Protein AF-A0A5S9IRR6-F1 (afdb_monomer)

Solvent-accessible surface area (backbone atoms only — not comparable to full-atom values): 4969 Å² total; per-residue (Å²): 117,41,49,31,41,36,34,31,41,34,38,23,40,37,92,52,68,88,64,46,30,70,41,80,48,77,45,79,43,84,28,73,48,70,71,50,45,50,50,53,54,69,69,50,62,57,65,74,71,52,80,60,66,79,31,49,56,84,89,49,95,66,68,62,77,44,74,49,79,44,78,42,32,33,26,41,70,86,72,45,74,77,43,75,116

pLDDT: mean 85.97, std 7.13, range [61.16, 93.81]

Mean predicted aligned error: 5.57 Å

Structure (mmCIF, N/CA/C/O backbone):
data_AF-A0A5S9IRR6-F1
#
_entry.id   AF-A0A5S9IRR6-F1
#
loop_
_atom_site.group_PDB
_atom_site.id
_atom_site.type_symbol
_atom_site.label_atom_id
_atom_site.label_alt_id
_atom_site.label_comp_id
_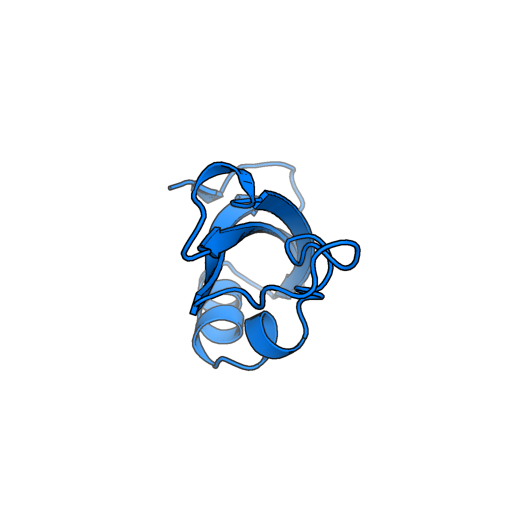atom_site.label_asym_id
_atom_site.label_entity_id
_atom_site.label_seq_id
_atom_site.pdbx_PDB_ins_code
_atom_site.Cartn_x
_atom_site.Cartn_y
_atom_site.Cartn_z
_atom_site.occupancy
_atom_site.B_iso_or_equiv
_atom_site.auth_seq_id
_atom_site.auth_comp_id
_atom_site.auth_asym_id
_atom_site.auth_atom_id
_atom_site.pdbx_PDB_model_num
ATOM 1 N N . MET A 1 1 ? -14.540 -7.887 13.730 1.00 62.78 1 MET A N 1
ATOM 2 C CA . MET A 1 1 ? -14.165 -8.088 12.323 1.00 62.78 1 MET A CA 1
ATOM 3 C C . MET A 1 1 ? -14.797 -6.993 11.501 1.00 62.78 1 MET A C 1
ATOM 5 O O . MET A 1 1 ? -16.014 -6.976 11.317 1.00 62.78 1 MET A O 1
ATOM 9 N N . GLY A 1 2 ? -13.966 -6.034 11.118 1.00 79.69 2 GLY A N 1
ATOM 10 C CA . GLY A 1 2 ? -14.255 -5.033 10.107 1.00 79.69 2 GLY A CA 1
ATOM 11 C C . GLY A 1 2 ? -13.409 -5.313 8.868 1.00 79.69 2 GLY A C 1
ATOM 12 O O . GLY A 1 2 ? -12.395 -6.004 8.929 1.00 79.69 2 GLY A O 1
ATOM 13 N N . ILE A 1 3 ? -13.843 -4.782 7.731 1.00 88.62 3 ILE A N 1
ATOM 14 C CA . ILE A 1 3 ? -13.039 -4.798 6.512 1.00 88.62 3 ILE A CA 1
ATOM 15 C C . ILE A 1 3 ? -12.381 -3.431 6.397 1.00 88.62 3 ILE A C 1
ATOM 17 O O . ILE A 1 3 ? -13.078 -2.417 6.336 1.00 88.62 3 ILE A O 1
ATOM 21 N N . PHE A 1 4 ? -11.054 -3.420 6.359 1.00 91.44 4 PHE A N 1
ATOM 22 C CA . PHE A 1 4 ? -10.260 -2.232 6.097 1.00 91.44 4 PHE A CA 1
ATOM 23 C C . PHE A 1 4 ? -9.828 -2.238 4.645 1.00 91.44 4 PHE A C 1
ATOM 25 O O . PHE A 1 4 ? -9.277 -3.216 4.154 1.00 91.44 4 PHE A O 1
ATOM 32 N N . LYS A 1 5 ? -10.047 -1.134 3.949 1.00 92.75 5 LYS A N 1
ATOM 33 C CA . LYS A 1 5 ? -9.547 -0.959 2.598 1.00 92.75 5 LYS A CA 1
ATOM 34 C C . LYS A 1 5 ? -8.190 -0.278 2.647 1.00 92.75 5 LYS A C 1
ATOM 36 O O . LYS A 1 5 ? -8.096 0.886 3.031 1.00 92.75 5 LYS A O 1
ATOM 41 N N . VAL A 1 6 ? -7.157 -0.999 2.241 1.00 91.12 6 VAL A N 1
ATOM 42 C CA . VAL A 1 6 ? -5.786 -0.502 2.148 1.00 91.12 6 VAL A CA 1
ATOM 43 C C . VAL A 1 6 ? -5.484 -0.168 0.692 1.00 91.12 6 VAL A C 1
ATOM 45 O O . VAL A 1 6 ? -5.683 -0.996 -0.196 1.00 91.12 6 VAL A O 1
ATOM 48 N N . THR A 1 7 ? -5.025 1.053 0.435 1.00 92.00 7 THR A N 1
ATOM 49 C CA . THR A 1 7 ? -4.526 1.472 -0.874 1.00 92.00 7 THR A CA 1
ATOM 50 C C . THR A 1 7 ? -3.010 1.379 -0.878 1.00 92.00 7 THR A C 1
ATOM 52 O O . THR A 1 7 ? -2.335 2.024 -0.076 1.00 92.00 7 THR A O 1
ATOM 55 N N . PHE A 1 8 ? -2.494 0.607 -1.821 1.00 90.31 8 PHE A N 1
ATOM 56 C CA . PHE A 1 8 ? -1.084 0.454 -2.111 1.00 90.31 8 PHE A CA 1
ATOM 57 C C . PHE A 1 8 ? -0.727 1.278 -3.335 1.00 90.31 8 PHE A C 1
ATOM 59 O O . PHE A 1 8 ? -1.453 1.273 -4.331 1.00 90.31 8 PHE A O 1
ATOM 66 N N . LYS A 1 9 ? 0.400 1.969 -3.259 1.00 91.69 9 LYS A N 1
ATOM 67 C CA . LYS A 1 9 ? 1.057 2.616 -4.375 1.00 91.69 9 LYS A CA 1
ATOM 68 C C . LYS A 1 9 ? 2.201 1.726 -4.826 1.00 91.69 9 LYS A C 1
ATOM 70 O O . LYS A 1 9 ? 3.074 1.371 -4.040 1.00 91.69 9 LYS A O 1
ATOM 75 N N . LEU A 1 10 ? 2.144 1.343 -6.091 1.00 92.44 10 LEU A N 1
ATOM 76 C CA . LEU A 1 10 ? 3.194 0.610 -6.764 1.00 92.44 10 LEU A CA 1
ATOM 77 C C . LEU A 1 10 ? 3.921 1.578 -7.675 1.00 92.44 10 LEU A C 1
ATOM 79 O O . LEU A 1 10 ? 3.276 2.339 -8.400 1.00 92.44 10 LEU A O 1
ATOM 83 N N . GLU A 1 11 ? 5.243 1.534 -7.653 1.00 91.81 11 GLU A N 1
ATOM 84 C CA . GLU A 1 11 ? 6.093 2.346 -8.512 1.00 91.81 11 GLU A CA 1
ATOM 85 C C . GLU A 1 11 ? 7.242 1.499 -9.031 1.00 91.81 11 GLU A C 1
ATOM 87 O O . GLU A 1 11 ? 7.979 0.878 -8.270 1.00 91.81 11 GLU A O 1
ATOM 92 N N . SER A 1 12 ? 7.389 1.475 -10.346 1.00 92.25 12 SER A N 1
ATOM 93 C CA . SER A 1 12 ? 8.519 0.852 -11.019 1.00 92.25 12 SER A CA 1
ATOM 94 C C . SER A 1 12 ? 9.520 1.922 -11.432 1.00 92.25 12 SER A C 1
ATOM 96 O O . SER A 1 12 ? 9.130 2.939 -12.014 1.00 92.25 12 SER A O 1
ATOM 98 N N . GLU A 1 13 ? 10.798 1.656 -11.216 1.00 92.25 13 GLU A N 1
ATOM 99 C CA . GLU A 1 13 ? 11.890 2.500 -11.684 1.00 92.25 13 GLU A CA 1
ATOM 100 C C . GLU A 1 13 ? 12.718 1.740 -12.720 1.00 92.25 13 GLU A C 1
ATOM 102 O O . GLU A 1 13 ? 13.127 0.603 -12.486 1.00 92.25 13 GLU A O 1
ATOM 107 N N . TYR A 1 14 ? 12.960 2.370 -13.863 1.00 92.00 14 TYR A N 1
ATOM 108 C CA . TYR A 1 14 ? 13.719 1.850 -14.997 1.00 92.00 14 TYR A CA 1
ATOM 109 C C . TYR A 1 14 ? 14.990 2.675 -15.219 1.00 92.00 14 TYR A C 1
ATOM 111 O O . TYR A 1 14 ? 15.098 3.803 -14.735 1.00 92.00 14 TYR A O 1
ATOM 119 N N . GLU A 1 15 ? 15.955 2.145 -15.983 1.00 89.25 15 GLU A N 1
ATOM 120 C CA . GLU A 1 15 ? 17.106 2.958 -16.418 1.00 89.25 15 GLU A CA 1
ATOM 121 C C . GLU A 1 15 ? 16.629 4.101 -17.317 1.00 89.25 15 GLU A C 1
ATOM 123 O O . GLU A 1 15 ? 17.142 5.221 -17.254 1.00 89.25 15 GLU A O 1
ATOM 128 N N . ASN A 1 16 ? 15.612 3.826 -18.134 1.00 90.00 16 ASN A N 1
ATOM 129 C CA . ASN A 1 16 ? 14.891 4.839 -18.870 1.00 90.00 16 ASN A CA 1
ATOM 130 C C . ASN A 1 16 ? 13.692 5.359 -18.065 1.00 90.00 16 ASN A C 1
ATOM 132 O O . ASN A 1 16 ? 12.629 4.745 -18.052 1.00 90.00 16 ASN A O 1
ATOM 136 N N . GLU A 1 17 ? 13.824 6.556 -17.493 1.00 87.00 17 GLU A N 1
ATOM 137 C CA . GLU A 1 17 ? 12.773 7.213 -16.699 1.00 87.00 17 GLU A CA 1
ATOM 138 C C . GLU A 1 17 ? 11.428 7.379 -17.440 1.00 87.00 17 GLU A C 1
ATOM 140 O O . GLU A 1 17 ? 10.390 7.554 -16.807 1.00 87.00 17 GLU A O 1
ATOM 145 N N . LEU A 1 18 ? 11.412 7.317 -18.780 1.00 88.12 18 LEU A N 1
ATOM 146 C CA . LEU A 1 18 ? 10.176 7.359 -19.573 1.00 88.12 18 LEU A CA 1
ATOM 147 C C . LEU A 1 18 ? 9.325 6.091 -19.441 1.00 88.12 18 LEU A C 1
ATOM 149 O O . LEU A 1 18 ? 8.144 6.126 -19.782 1.00 88.12 18 LEU A O 1
ATOM 153 N N . LEU A 1 19 ? 9.929 4.990 -18.993 1.00 86.31 19 LEU A N 1
ATOM 154 C CA . LEU A 1 19 ? 9.261 3.716 -18.745 1.00 86.31 19 LEU A CA 1
ATOM 155 C C . LEU A 1 19 ? 8.750 3.604 -17.306 1.00 86.31 19 LEU A C 1
ATOM 157 O O . LEU A 1 19 ? 8.050 2.647 -16.990 1.00 86.31 19 LEU A O 1
ATOM 161 N N . ASN A 1 20 ? 9.064 4.571 -16.435 1.00 89.19 20 ASN A N 1
ATOM 162 C CA . ASN A 1 20 ? 8.595 4.567 -15.055 1.00 89.19 20 ASN A CA 1
ATOM 163 C C . ASN A 1 20 ? 7.066 4.602 -15.016 1.00 89.19 20 ASN A C 1
ATOM 165 O O . ASN A 1 20 ? 6.432 5.560 -15.468 1.00 89.19 20 ASN A O 1
ATOM 169 N N . GLN A 1 21 ? 6.478 3.563 -14.433 1.00 90.19 21 GLN A N 1
ATOM 170 C CA . GLN A 1 21 ? 5.046 3.458 -14.209 1.00 90.19 21 GLN A CA 1
ATOM 171 C C . GLN A 1 21 ? 4.718 3.550 -12.721 1.00 90.19 21 GLN A C 1
ATOM 173 O O . GLN A 1 21 ? 5.509 3.188 -11.849 1.00 90.19 21 GLN A O 1
ATOM 178 N N . SER A 1 22 ? 3.516 4.043 -12.439 1.00 91.50 22 SER A N 1
ATOM 179 C CA . SER A 1 22 ? 2.941 4.033 -11.100 1.00 91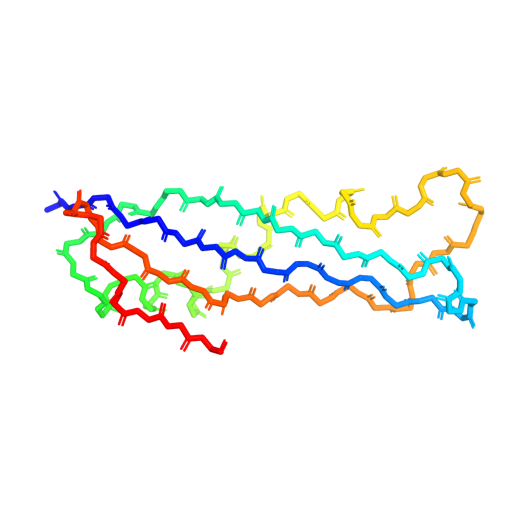.50 22 SER A CA 1
ATOM 180 C C . SER A 1 22 ? 1.488 3.588 -11.168 1.00 91.50 22 SER A C 1
ATOM 182 O O . SER A 1 22 ? 0.766 3.925 -12.110 1.00 91.50 22 SER A O 1
ATOM 184 N N . ALA A 1 23 ? 1.059 2.825 -10.171 1.00 90.25 23 ALA A N 1
ATOM 185 C CA . ALA A 1 23 ? -0.303 2.332 -10.062 1.00 90.25 23 ALA A CA 1
ATOM 186 C C . ALA A 1 23 ? -0.783 2.392 -8.614 1.00 90.25 23 ALA A C 1
ATOM 188 O O . ALA A 1 23 ? 0.002 2.316 -7.671 1.00 90.25 23 ALA A O 1
ATOM 189 N N . LEU A 1 24 ? -2.098 2.512 -8.448 1.00 91.25 24 LEU A N 1
ATOM 190 C CA . LEU A 1 24 ? -2.756 2.385 -7.155 1.00 91.25 24 LEU A CA 1
ATOM 191 C C . LEU A 1 24 ? -3.592 1.111 -7.163 1.00 91.25 24 LEU A C 1
ATOM 193 O O . LEU A 1 24 ? -4.421 0.919 -8.053 1.00 91.25 24 LEU A O 1
ATOM 197 N N . ILE A 1 25 ? -3.387 0.260 -6.164 1.00 89.81 25 ILE A N 1
ATOM 198 C CA . ILE A 1 25 ? -4.150 -0.969 -5.963 1.00 89.81 25 ILE A CA 1
ATOM 199 C C . ILE A 1 25 ? -4.844 -0.886 -4.615 1.00 89.81 25 ILE A C 1
ATOM 201 O O . ILE A 1 25 ? -4.236 -0.557 -3.604 1.00 89.81 25 ILE A O 1
ATOM 205 N N . GLU A 1 26 ? -6.125 -1.221 -4.586 1.00 89.88 26 GLU A N 1
ATOM 206 C CA . GLU A 1 26 ? -6.885 -1.330 -3.347 1.00 89.88 26 GLU A CA 1
ATOM 207 C C . GLU A 1 26 ? -7.049 -2.804 -2.973 1.00 89.88 26 GLU A C 1
ATOM 209 O O . GLU A 1 26 ? -7.346 -3.646 -3.826 1.00 89.88 26 GLU A O 1
ATOM 214 N N . ARG A 1 27 ? -6.881 -3.121 -1.689 1.00 87.31 27 ARG A N 1
ATOM 215 C CA . ARG A 1 27 ? -7.172 -4.441 -1.130 1.00 87.31 27 ARG A CA 1
ATOM 216 C C . ARG A 1 27 ? -7.976 -4.318 0.146 1.00 87.31 27 ARG A C 1
ATOM 218 O O . ARG A 1 27 ? -7.748 -3.432 0.965 1.00 87.31 27 ARG A O 1
ATOM 225 N N . ASP A 1 28 ? -8.896 -5.252 0.297 1.00 89.50 28 ASP A N 1
ATOM 226 C CA . ASP A 1 28 ? -9.681 -5.414 1.504 1.00 89.50 28 ASP A CA 1
ATOM 227 C C . ASP A 1 28 ? -8.910 -6.335 2.462 1.00 89.50 28 ASP A C 1
ATOM 229 O O . ASP A 1 28 ? -8.535 -7.451 2.099 1.00 89.50 28 ASP A O 1
ATOM 233 N N . VAL A 1 29 ? -8.655 -5.845 3.670 1.00 88.38 29 VAL A N 1
ATOM 234 C CA . VAL A 1 29 ? -7.965 -6.532 4.762 1.00 88.38 29 VAL A CA 1
ATOM 235 C C . VAL A 1 29 ? -8.983 -6.807 5.859 1.00 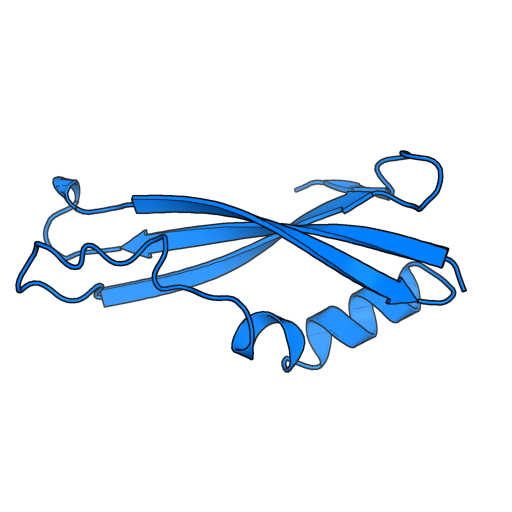88.38 29 VAL A C 1
ATOM 237 O O . VAL A 1 29 ? -9.622 -5.886 6.373 1.00 88.38 29 VAL A O 1
ATOM 240 N N . ASP A 1 30 ? -9.146 -8.079 6.208 1.00 88.38 30 ASP A N 1
ATOM 241 C CA . ASP A 1 30 ? -10.034 -8.488 7.294 1.00 88.38 30 ASP A CA 1
ATOM 242 C C . ASP A 1 30 ? -9.276 -8.404 8.623 1.00 88.38 30 ASP A C 1
ATOM 244 O O . ASP A 1 30 ? -8.301 -9.126 8.847 1.00 88.38 30 ASP A O 1
ATOM 248 N N . ALA A 1 31 ? -9.689 -7.472 9.480 1.00 89.06 31 ALA A N 1
ATOM 249 C CA . ALA A 1 31 ? -9.060 -7.234 10.770 1.00 89.06 31 ALA A CA 1
ATOM 250 C C . ALA A 1 31 ? -10.087 -6.760 11.802 1.00 89.06 31 ALA A C 1
ATOM 252 O O . ALA A 1 31 ? -11.131 -6.193 11.473 1.00 89.06 31 ALA A O 1
ATOM 253 N N . ASP A 1 32 ? -9.819 -6.996 13.082 1.00 87.06 32 ASP A N 1
ATOM 254 C CA . ASP A 1 32 ? -10.679 -6.477 14.147 1.00 87.06 32 ASP A CA 1
ATOM 255 C C . ASP A 1 32 ? -10.448 -4.982 14.398 1.00 87.06 32 ASP A C 1
ATOM 257 O O . ASP A 1 32 ? -11.417 -4.253 14.598 1.00 87.06 32 ASP A O 1
ATOM 261 N N . ASP A 1 33 ? -9.197 -4.526 14.298 1.00 88.62 33 ASP A N 1
ATOM 262 C CA . ASP A 1 33 ? -8.777 -3.158 14.601 1.00 88.62 33 ASP A CA 1
ATOM 263 C C . ASP A 1 33 ? -7.563 -2.738 13.754 1.00 88.62 33 ASP A C 1
ATOM 265 O O . ASP A 1 33 ? -6.876 -3.566 13.152 1.00 88.62 33 ASP A O 1
ATOM 269 N N . LEU A 1 34 ? -7.258 -1.437 13.761 1.00 87.75 34 LEU A N 1
ATOM 270 C CA . LEU A 1 34 ? -6.153 -0.847 13.001 1.00 87.75 34 LEU A CA 1
ATOM 271 C C . LEU A 1 34 ? -4.774 -1.431 13.372 1.00 87.75 34 LEU A C 1
ATOM 273 O O . LEU A 1 34 ? -3.954 -1.654 12.488 1.00 87.75 34 LEU A O 1
ATOM 277 N N . ASP A 1 35 ? -4.517 -1.729 14.649 1.00 89.00 35 ASP A N 1
ATOM 278 C CA . ASP A 1 35 ? -3.269 -2.380 15.081 1.00 89.00 35 ASP A CA 1
ATOM 279 C C . ASP A 1 35 ? -3.053 -3.739 14.400 1.00 89.00 35 ASP A C 1
ATOM 281 O O . ASP A 1 35 ? -1.934 -4.080 14.021 1.00 89.00 35 ASP A O 1
ATOM 285 N N . MET A 1 36 ? -4.129 -4.504 14.207 1.00 89.19 36 MET A N 1
ATOM 286 C CA . MET A 1 36 ? -4.072 -5.791 13.520 1.00 89.19 36 MET A CA 1
ATOM 287 C C . MET A 1 36 ? -3.840 -5.601 12.019 1.00 89.19 36 MET A C 1
ATOM 289 O O . MET A 1 36 ? -3.086 -6.370 11.435 1.00 89.19 36 MET A O 1
ATOM 293 N N . VAL A 1 37 ? -4.404 -4.550 11.406 1.00 88.44 37 VAL A N 1
ATOM 294 C CA . VAL A 1 37 ? -4.072 -4.174 10.020 1.00 88.44 37 VAL A CA 1
ATOM 295 C C . VAL A 1 37 ? -2.576 -3.909 9.891 1.00 88.44 37 VAL A C 1
ATOM 297 O O . VAL A 1 37 ? -1.945 -4.468 9.003 1.00 88.44 37 VAL A O 1
ATOM 300 N N . TYR A 1 38 ? -1.981 -3.119 10.790 1.00 87.06 38 TYR A N 1
ATOM 301 C CA . TYR A 1 38 ? -0.541 -2.863 10.739 1.00 87.06 38 TYR A CA 1
ATOM 302 C C . TYR A 1 38 ? 0.285 -4.132 10.928 1.00 87.06 38 TYR A C 1
ATOM 304 O O . TYR A 1 38 ? 1.235 -4.324 10.185 1.00 87.06 38 TYR A O 1
ATOM 312 N N . GLN A 1 39 ? -0.086 -5.023 11.852 1.00 88.00 39 GLN A N 1
ATOM 313 C CA . GLN A 1 39 ? 0.598 -6.314 12.003 1.00 88.00 39 GLN A CA 1
ATOM 314 C C . GLN A 1 39 ? 0.545 -7.141 10.718 1.00 88.00 39 GLN A C 1
ATOM 316 O O . GLN A 1 39 ? 1.568 -7.644 10.272 1.00 88.00 39 GLN A O 1
ATOM 321 N N . ILE A 1 40 ? -0.628 -7.217 10.092 1.00 86.19 40 ILE A N 1
ATOM 322 C CA . ILE A 1 40 ? -0.835 -7.940 8.838 1.00 86.19 40 ILE A CA 1
ATOM 323 C C . ILE A 1 40 ? 0.023 -7.360 7.699 1.00 86.19 40 ILE A C 1
ATOM 325 O O . ILE A 1 40 ? 0.575 -8.111 6.896 1.00 86.19 40 ILE A O 1
ATOM 329 N N . LEU A 1 41 ? 0.132 -6.030 7.623 1.00 84.25 41 LEU A N 1
ATOM 330 C CA . LEU A 1 41 ? 0.954 -5.346 6.623 1.00 84.25 41 LEU A CA 1
ATOM 331 C C . LEU A 1 41 ? 2.460 -5.499 6.903 1.00 84.25 41 LEU A C 1
ATOM 333 O O . LEU A 1 41 ? 3.236 -5.644 5.963 1.00 84.25 41 LEU A O 1
ATOM 337 N N . ASP A 1 42 ? 2.870 -5.485 8.174 1.00 80.81 42 ASP A N 1
ATOM 338 C CA . ASP A 1 42 ? 4.272 -5.556 8.616 1.00 80.81 42 ASP A CA 1
ATOM 339 C C . ASP A 1 42 ? 4.833 -6.990 8.589 1.00 80.81 42 ASP A C 1
ATOM 341 O O . ASP A 1 42 ? 6.022 -7.185 8.348 1.00 80.81 42 ASP A O 1
ATOM 345 N N . GLU A 1 43 ? 3.982 -8.017 8.738 1.00 79.19 43 GLU A N 1
ATOM 346 C CA . GLU A 1 43 ? 4.370 -9.433 8.605 1.00 79.19 43 GLU A CA 1
ATOM 347 C C . GLU A 1 43 ? 4.809 -9.826 7.176 1.00 79.19 43 GLU A C 1
ATOM 349 O O . GLU A 1 43 ? 5.217 -10.965 6.950 1.00 79.19 43 GLU A O 1
ATOM 354 N N . GLY A 1 44 ? 4.795 -8.893 6.216 1.00 61.16 44 GLY A N 1
ATOM 355 C CA . GLY A 1 44 ? 5.466 -9.012 4.916 1.00 61.16 44 GLY A CA 1
ATOM 356 C C . GLY A 1 44 ? 4.727 -9.846 3.869 1.00 61.16 44 GLY A C 1
ATOM 357 O O . GLY A 1 44 ? 4.902 -9.608 2.680 1.00 61.16 44 GLY A O 1
ATOM 358 N N . ASP A 1 45 ? 3.831 -10.744 4.279 1.00 64.50 45 ASP A N 1
ATOM 359 C CA . ASP A 1 45 ? 3.099 -11.626 3.356 1.00 64.50 45 ASP A CA 1
ATOM 360 C C . ASP A 1 45 ? 2.162 -10.824 2.425 1.00 64.50 45 ASP A C 1
ATOM 362 O O . ASP A 1 45 ? 1.951 -11.181 1.270 1.00 64.50 45 ASP A O 1
ATOM 366 N N . TYR A 1 46 ? 1.625 -9.685 2.882 1.00 67.62 46 TYR A N 1
ATOM 367 C CA . TYR A 1 46 ? 0.615 -8.936 2.123 1.00 67.62 46 TYR A CA 1
ATOM 368 C C . TYR A 1 46 ? 1.146 -8.219 0.884 1.00 67.62 46 TYR A C 1
ATOM 370 O O . TYR 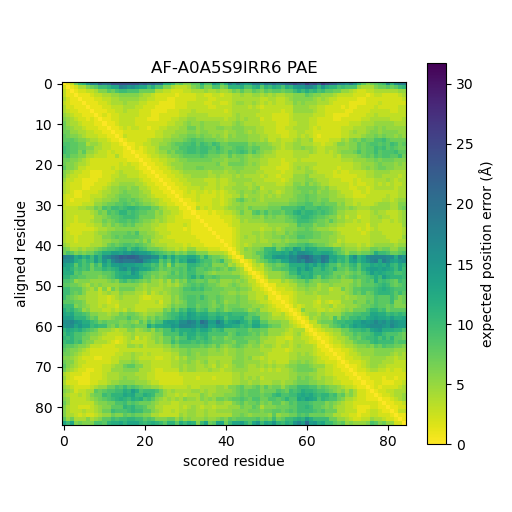A 1 46 ? 0.408 -8.116 -0.096 1.00 67.62 46 TYR A O 1
ATOM 378 N N . THR A 1 47 ? 2.387 -7.729 0.902 1.00 66.00 47 THR A N 1
ATOM 379 C CA . THR A 1 47 ? 2.992 -7.079 -0.270 1.00 66.00 47 THR A CA 1
ATOM 380 C C . THR A 1 47 ? 3.504 -8.096 -1.285 1.00 66.00 47 THR A C 1
ATOM 382 O O . THR A 1 47 ? 3.489 -7.801 -2.477 1.00 66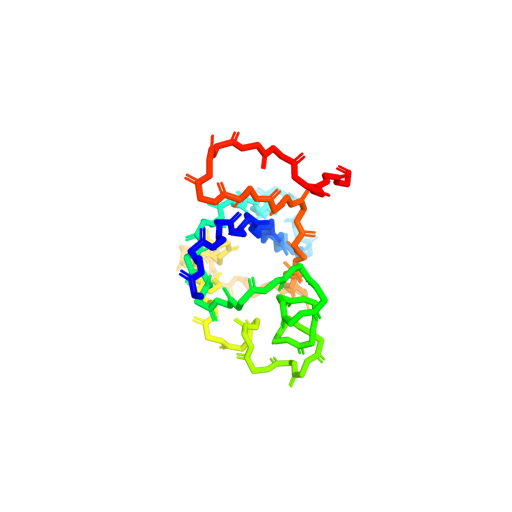.00 47 THR A O 1
ATOM 385 N N . GLU A 1 48 ? 3.857 -9.312 -0.854 1.00 66.06 48 GLU A N 1
ATOM 386 C CA . GLU A 1 48 ? 4.298 -10.399 -1.741 1.00 66.06 48 GLU A CA 1
ATOM 387 C C . GLU A 1 48 ? 3.182 -10.932 -2.662 1.00 66.06 48 GLU A C 1
ATOM 389 O O . GLU A 1 48 ? 3.473 -11.447 -3.741 1.00 66.06 48 GLU A O 1
ATOM 394 N N . HIS A 1 49 ? 1.904 -10.788 -2.282 1.00 70.38 49 HIS A N 1
ATOM 395 C CA . HIS A 1 49 ? 0.756 -11.198 -3.116 1.00 70.38 49 HIS A CA 1
ATOM 396 C C . HIS A 1 49 ? 0.162 -10.067 -3.965 1.00 70.38 49 HIS A C 1
ATOM 398 O O . HIS A 1 49 ? -0.879 -10.253 -4.611 1.00 70.38 49 HIS A O 1
ATOM 404 N N . ILE A 1 50 ? 0.761 -8.876 -3.940 1.00 80.00 50 ILE A N 1
ATOM 405 C CA . ILE A 1 50 ? 0.314 -7.770 -4.782 1.00 80.00 50 ILE A CA 1
ATOM 406 C C . ILE A 1 50 ? 0.825 -8.011 -6.201 1.00 80.00 50 ILE A C 1
ATOM 408 O O . ILE A 1 50 ? 2.011 -8.215 -6.421 1.00 80.00 50 ILE A O 1
ATOM 412 N N . ASP A 1 51 ? -0.097 -7.977 -7.165 1.00 81.12 51 ASP A N 1
ATOM 413 C CA . ASP A 1 51 ? 0.236 -8.089 -8.583 1.00 81.12 51 ASP A CA 1
ATOM 414 C C . ASP A 1 51 ? 0.981 -6.827 -9.027 1.00 81.12 51 ASP A C 1
ATOM 416 O O . ASP A 1 51 ? 0.384 -5.772 -9.243 1.00 81.12 51 ASP A O 1
ATOM 420 N N . ASP A 1 52 ? 2.301 -6.936 -9.115 1.00 80.75 52 ASP A N 1
ATOM 421 C CA . ASP A 1 52 ? 3.208 -5.866 -9.512 1.00 80.75 52 ASP A CA 1
ATOM 422 C C . ASP A 1 52 ? 3.334 -5.721 -11.031 1.00 80.75 52 ASP A C 1
ATOM 424 O O . ASP A 1 52 ? 3.837 -4.713 -11.525 1.00 80.75 52 ASP A O 1
ATOM 428 N N . SER A 1 53 ? 2.770 -6.664 -11.792 1.00 83.12 53 SER A N 1
ATOM 429 C CA . SER A 1 53 ? 2.762 -6.624 -13.258 1.00 83.12 53 SER A CA 1
ATOM 430 C C . SER A 1 53 ? 2.075 -5.375 -13.816 1.00 83.12 53 SER A C 1
ATOM 432 O O . SER A 1 53 ? 2.345 -4.987 -14.948 1.00 83.12 53 SER A O 1
ATOM 434 N N . VAL A 1 54 ? 1.224 -4.705 -13.031 1.00 85.62 54 VAL A N 1
ATOM 435 C CA . VAL A 1 54 ? 0.561 -3.455 -13.434 1.00 85.62 54 VAL A CA 1
ATOM 436 C C . VAL A 1 54 ? 1.506 -2.258 -13.567 1.00 85.62 54 VAL A C 1
ATOM 438 O O . VAL A 1 54 ? 1.137 -1.283 -14.214 1.00 85.62 54 VAL A O 1
ATOM 441 N N . VAL A 1 55 ? 2.690 -2.312 -12.949 1.00 86.56 55 VAL A N 1
ATOM 442 C CA . VAL A 1 55 ? 3.751 -1.303 -13.112 1.00 86.56 55 VAL A CA 1
ATOM 443 C C . VAL A 1 55 ? 4.929 -1.839 -13.925 1.00 86.56 55 VAL A C 1
ATOM 445 O O . VAL A 1 55 ? 5.950 -1.176 -14.074 1.00 86.56 55 VAL A O 1
ATOM 448 N N . ILE A 1 56 ? 4.802 -3.039 -14.490 1.00 85.44 56 ILE A N 1
ATOM 449 C CA . ILE A 1 56 ? 5.822 -3.604 -15.366 1.00 85.44 56 ILE A CA 1
ATOM 450 C C . ILE A 1 56 ? 5.436 -3.320 -16.815 1.00 85.44 56 ILE A C 1
ATOM 452 O O . ILE A 1 56 ? 4.376 -3.727 -17.288 1.00 85.44 56 ILE A O 1
ATOM 456 N N . ASP A 1 57 ? 6.321 -2.641 -17.538 1.00 83.25 57 ASP A N 1
ATOM 457 C CA . ASP A 1 57 ? 6.175 -2.418 -18.965 1.00 83.25 57 ASP A CA 1
ATOM 458 C C . ASP A 1 57 ? 6.500 -3.721 -19.704 1.00 83.25 57 ASP A C 1
ATOM 460 O O . ASP A 1 57 ? 7.655 -4.042 -19.974 1.00 83.25 57 ASP A O 1
ATOM 464 N N . ILE A 1 58 ? 5.463 -4.513 -19.977 1.00 81.00 58 ILE A N 1
ATOM 465 C CA . ILE A 1 58 ? 5.588 -5.805 -20.667 1.00 81.00 58 ILE A CA 1
ATOM 466 C C . ILE A 1 58 ? 5.931 -5.663 -22.157 1.00 81.00 58 ILE A C 1
ATOM 468 O O . ILE A 1 58 ? 6.300 -6.653 -22.793 1.00 81.00 58 ILE A O 1
ATOM 472 N N . ASP A 1 59 ? 5.760 -4.465 -22.721 1.00 82.88 59 ASP A N 1
ATOM 473 C CA . ASP A 1 59 ? 6.061 -4.152 -24.117 1.00 82.88 59 ASP A CA 1
ATOM 474 C C . ASP A 1 59 ? 7.535 -3.741 -24.296 1.00 82.88 59 ASP A C 1
ATOM 476 O O . ASP A 1 59 ? 8.070 -3.807 -25.408 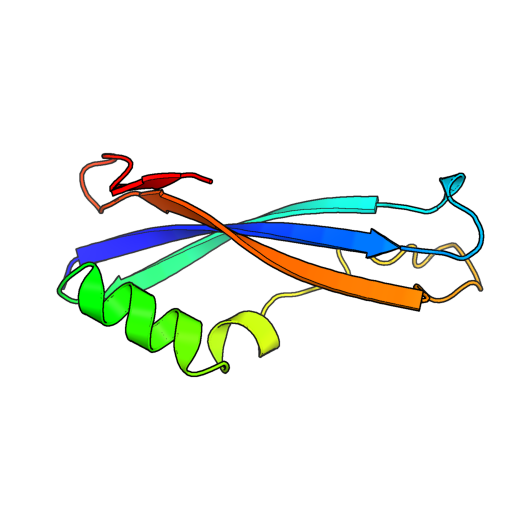1.00 82.88 59 ASP A O 1
ATOM 480 N N . SER A 1 60 ? 8.209 -3.364 -23.207 1.00 78.44 60 SER A N 1
ATOM 481 C CA . SER A 1 60 ? 9.643 -3.104 -23.160 1.00 78.44 60 SER A CA 1
ATOM 482 C C . SER A 1 60 ? 10.448 -4.381 -22.883 1.00 78.44 60 SER A C 1
ATOM 484 O O . SER A 1 60 ? 10.103 -5.205 -22.040 1.00 78.44 60 SER A O 1
ATOM 486 N N . GLU A 1 61 ? 11.585 -4.543 -23.568 1.00 81.94 61 GLU A N 1
ATOM 487 C CA . GLU A 1 61 ? 12.577 -5.574 -23.210 1.00 81.94 61 GLU A CA 1
ATOM 488 C C . GLU A 1 61 ? 13.359 -5.200 -21.933 1.00 81.94 61 GLU A C 1
ATOM 490 O O . GLU A 1 61 ? 14.093 -6.027 -21.381 1.00 81.94 61 GLU A O 1
ATOM 495 N N . GLU A 1 62 ? 13.220 -3.953 -21.471 1.00 84.25 62 GLU A N 1
ATOM 496 C CA . GLU A 1 62 ? 13.841 -3.443 -20.254 1.00 84.25 62 GLU A CA 1
ATOM 497 C C . GLU A 1 62 ? 13.078 -3.934 -19.022 1.00 84.25 62 GLU A C 1
ATOM 499 O O . GLU A 1 62 ? 11.852 -3.898 -18.971 1.00 84.25 62 GLU A O 1
ATOM 504 N N . LYS A 1 63 ? 13.815 -4.395 -18.010 1.00 83.69 63 LYS A N 1
ATOM 505 C CA . LYS A 1 63 ? 13.234 -4.760 -16.716 1.00 83.69 63 LYS A CA 1
ATOM 506 C C . LYS A 1 63 ? 13.371 -3.587 -15.754 1.00 83.69 63 LYS A C 1
ATOM 508 O O . LYS A 1 63 ? 14.414 -2.930 -15.794 1.00 83.69 63 LYS A O 1
ATOM 513 N N . PRO A 1 64 ? 12.394 -3.370 -14.860 1.00 87.31 64 PRO A N 1
ATOM 514 C CA . PRO A 1 64 ? 12.549 -2.368 -13.822 1.00 87.31 64 PRO A CA 1
ATOM 515 C C . PRO A 1 64 ? 13.763 -2.714 -12.952 1.00 87.31 64 PRO A C 1
ATOM 517 O O . PRO A 1 64 ? 13.993 -3.877 -12.606 1.00 87.31 64 PRO A O 1
ATOM 520 N N . ILE A 1 65 ? 14.546 -1.691 -12.617 1.00 90.69 65 ILE A N 1
ATOM 521 C CA . ILE A 1 65 ? 15.646 -1.745 -11.653 1.00 90.69 65 ILE A CA 1
ATOM 522 C C . ILE A 1 65 ? 15.084 -2.113 -10.281 1.00 90.69 65 ILE A C 1
ATOM 524 O O . ILE A 1 65 ? 15.636 -2.967 -9.586 1.00 90.69 65 ILE A O 1
ATOM 528 N N . VAL A 1 66 ? 13.984 -1.461 -9.902 1.00 87.56 66 VAL A N 1
ATOM 529 C CA . VAL A 1 66 ? 13.290 -1.688 -8.640 1.00 87.56 66 VAL A CA 1
ATOM 530 C C . VAL A 1 66 ? 11.789 -1.513 -8.829 1.00 87.56 66 VAL A C 1
ATOM 532 O O . VAL A 1 66 ? 11.336 -0.678 -9.613 1.00 87.56 66 VAL A O 1
ATOM 535 N N . VAL A 1 67 ? 11.024 -2.325 -8.106 1.00 87.56 67 VAL A N 1
ATOM 536 C CA . VAL A 1 67 ? 9.589 -2.138 -7.923 1.00 87.56 67 VAL A CA 1
ATOM 537 C C . VAL A 1 67 ? 9.358 -1.893 -6.441 1.00 87.56 67 VAL A C 1
ATOM 539 O O . VAL A 1 67 ? 9.663 -2.750 -5.612 1.00 87.56 67 VAL A O 1
ATOM 542 N N . ASN A 1 68 ? 8.850 -0.709 -6.121 1.00 88.12 68 ASN A N 1
ATOM 543 C CA . ASN A 1 68 ? 8.463 -0.325 -4.774 1.00 88.12 68 ASN A CA 1
ATOM 544 C C . ASN A 1 68 ? 6.962 -0.524 -4.600 1.00 88.12 68 ASN A C 1
ATOM 546 O O . ASN A 1 68 ? 6.170 -0.185 -5.481 1.00 88.12 68 ASN A O 1
ATOM 550 N N . ILE A 1 69 ? 6.585 -1.067 -3.446 1.00 87.50 69 ILE A N 1
ATOM 551 C CA . ILE A 1 69 ? 5.198 -1.280 -3.048 1.00 87.50 69 ILE A CA 1
ATOM 552 C C . ILE A 1 69 ? 5.047 -0.708 -1.644 1.00 87.50 69 ILE A C 1
ATOM 554 O O . ILE A 1 69 ? 5.617 -1.239 -0.693 1.00 87.50 69 ILE A O 1
ATOM 558 N N . GLU A 1 70 ? 4.271 0.363 -1.517 1.00 87.06 70 GLU A N 1
ATOM 559 C CA . GLU A 1 70 ? 4.026 1.041 -0.242 1.00 87.06 70 GLU A CA 1
ATOM 560 C C . GLU A 1 70 ? 2.527 1.205 -0.011 1.00 87.06 70 GLU A C 1
ATOM 562 O O . GLU A 1 70 ? 1.766 1.477 -0.938 1.00 87.06 70 GLU A O 1
ATOM 567 N N . TYR A 1 71 ? 2.068 1.024 1.227 1.00 88.38 71 TYR A N 1
ATOM 568 C CA . TYR A 1 71 ? 0.691 1.344 1.590 1.00 88.38 71 TYR A CA 1
ATOM 569 C C . TYR A 1 71 ? 0.601 2.839 1.905 1.00 88.38 71 TYR A C 1
ATOM 571 O O . TYR A 1 71 ? 1.299 3.343 2.770 1.00 88.38 71 TYR A O 1
ATOM 579 N N . VAL A 1 72 ? -0.280 3.554 1.211 1.00 90.81 72 VAL A N 1
ATOM 580 C CA . VAL A 1 72 ? -0.394 5.021 1.325 1.00 90.81 72 VAL A CA 1
ATOM 581 C C . VAL A 1 72 ? -1.700 5.460 1.973 1.00 90.81 72 VAL A C 1
ATOM 583 O O . VAL A 1 72 ? -1.878 6.630 2.295 1.00 90.81 72 VAL A O 1
ATOM 586 N N . LYS A 1 73 ? -2.659 4.540 2.145 1.00 92.69 73 LYS A N 1
ATOM 587 C CA . LYS A 1 73 ? -3.969 4.862 2.715 1.00 92.69 73 LYS A CA 1
ATOM 588 C C . LYS A 1 73 ? -4.640 3.651 3.337 1.00 92.69 73 LYS A C 1
ATOM 590 O O . LYS A 1 73 ? -4.620 2.572 2.755 1.00 92.69 73 LYS A O 1
ATOM 595 N N . ILE A 1 74 ? -5.311 3.852 4.468 1.00 92.31 74 ILE A N 1
ATOM 596 C CA . ILE A 1 74 ? -6.185 2.851 5.086 1.00 92.31 74 ILE A CA 1
ATOM 597 C C . ILE A 1 74 ? -7.532 3.502 5.385 1.00 92.31 74 ILE A C 1
ATOM 599 O O . ILE A 1 74 ? -7.613 4.568 6.001 1.00 92.31 74 ILE A O 1
ATOM 603 N N . VAL A 1 75 ? -8.603 2.850 4.948 1.00 93.81 75 VAL A N 1
ATOM 604 C CA . VAL A 1 75 ? -9.986 3.276 5.141 1.00 93.81 75 VAL A CA 1
ATOM 605 C C . VAL A 1 75 ? -10.723 2.194 5.920 1.00 93.81 75 VAL A C 1
ATOM 607 O O . VAL A 1 75 ? -10.742 1.039 5.512 1.00 93.81 75 VAL A O 1
ATOM 610 N N . ASP A 1 76 ? -11.337 2.559 7.040 1.00 91.31 76 ASP A N 1
ATOM 611 C CA . ASP A 1 76 ? -12.184 1.648 7.812 1.00 91.31 76 ASP A CA 1
ATOM 612 C C . ASP A 1 76 ? -13.480 1.299 7.054 1.00 91.31 76 ASP A C 1
ATOM 614 O O . ASP A 1 76 ? -13.917 2.016 6.151 1.00 91.31 76 ASP A O 1
ATOM 618 N N . SER A 1 77 ? -14.148 0.231 7.487 1.00 87.12 77 SER A N 1
ATOM 619 C CA . SER A 1 77 ? -15.475 -0.209 7.042 1.00 87.12 77 SER A CA 1
ATOM 620 C C . SER A 1 77 ? -16.545 0.895 7.000 1.00 87.12 77 SER A C 1
ATOM 622 O O . SER A 1 77 ? -17.477 0.836 6.196 1.00 87.12 77 SER A O 1
ATOM 624 N N . SER A 1 78 ? -16.400 1.940 7.818 1.00 87.62 78 SER A N 1
ATOM 625 C CA . SER A 1 78 ? -17.279 3.115 7.838 1.00 87.62 78 SER A CA 1
ATOM 626 C C . SER A 1 78 ? -16.972 4.144 6.735 1.00 87.62 78 SER A C 1
ATOM 628 O O . SER A 1 78 ? -17.610 5.196 6.681 1.00 87.62 78 SER A O 1
ATOM 630 N N . GLY A 1 79 ? -15.970 3.896 5.886 1.00 86.00 79 GLY A N 1
ATOM 631 C CA . GLY A 1 79 ? -15.468 4.845 4.886 1.00 86.00 79 GLY A CA 1
ATOM 632 C C . GLY A 1 79 ? -14.596 5.959 5.475 1.00 86.00 79 GLY A C 1
ATOM 633 O O . GLY A 1 79 ? -14.323 6.952 4.802 1.00 86.00 79 GLY A O 1
ATOM 634 N N . THR A 1 80 ? -14.181 5.826 6.737 1.00 90.00 80 THR A N 1
ATOM 635 C CA . THR A 1 80 ? -13.328 6.811 7.41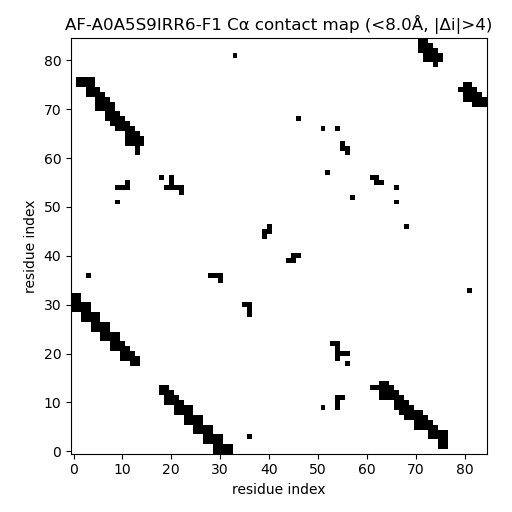6 1.00 90.00 80 THR A CA 1
ATOM 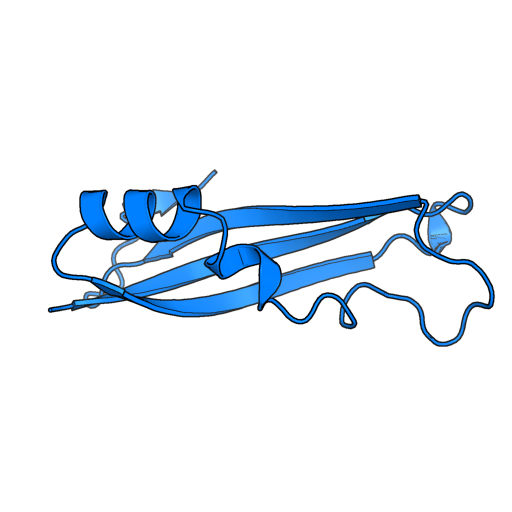636 C C . THR A 1 80 ? -11.867 6.509 7.123 1.00 90.00 80 THR A C 1
ATOM 638 O O . THR A 1 80 ? -11.418 5.388 7.341 1.00 90.00 80 THR A O 1
ATOM 641 N N . VAL A 1 81 ? -11.119 7.505 6.647 1.00 92.06 81 VAL A N 1
ATOM 642 C CA . VAL A 1 81 ? -9.667 7.386 6.467 1.00 92.06 81 VAL A CA 1
ATOM 643 C C . VAL A 1 81 ? -9.016 7.369 7.846 1.00 92.06 81 VAL A C 1
ATOM 645 O O . VAL A 1 81 ? -9.127 8.338 8.596 1.00 92.06 81 VAL A O 1
ATOM 648 N N . VAL A 1 82 ? -8.381 6.253 8.186 1.00 91.00 82 VAL A N 1
ATOM 649 C CA . VAL A 1 82 ? -7.695 6.048 9.470 1.00 91.00 82 VAL A CA 1
ATOM 650 C C . VAL A 1 82 ? -6.180 6.217 9.346 1.00 91.00 82 VAL A C 1
ATOM 652 O O . VAL A 1 82 ? -5.511 6.431 10.353 1.00 91.00 82 VAL A O 1
ATOM 655 N N . TYR A 1 83 ? -5.658 6.188 8.118 1.00 89.31 83 TYR A N 1
ATOM 656 C CA . TYR A 1 83 ? -4.262 6.461 7.785 1.00 89.31 83 TYR A CA 1
ATOM 657 C C . TYR A 1 83 ? -4.155 7.000 6.351 1.00 89.31 83 TYR A C 1
ATOM 659 O O . TYR A 1 83 ? -4.875 6.527 5.467 1.00 89.31 83 TYR A O 1
ATOM 667 N N . GLU A 1 84 ? -3.273 7.975 6.132 1.00 90.12 84 GLU A N 1
ATOM 668 C CA . GLU A 1 84 ? -2.901 8.530 4.823 1.00 90.12 84 GLU A CA 1
ATOM 669 C C . GLU A 1 84 ? -1.473 9.100 4.925 1.00 90.12 84 GLU A C 1
ATOM 671 O O . GLU A 1 84 ? -1.189 9.805 5.900 1.00 90.12 84 GLU A O 1
ATOM 676 N N . GLU A 1 85 ? -0.601 8.764 3.968 1.00 83.38 85 GLU A N 1
ATOM 677 C CA . GLU A 1 85 ? 0.787 9.262 3.857 1.00 83.38 85 GLU A CA 1
ATOM 678 C C . GLU A 1 85 ? 0.925 10.440 2.878 1.00 83.38 85 GLU A C 1
ATOM 680 O O . GLU A 1 85 ? 0.277 10.413 1.803 1.00 83.38 85 GLU A O 1
#

Organism: Uabimicrobium amorphum (NCBI:txid2596890)

Foldseek 3Di:
DWWKKWKKKKWFAFPPNVLIDIDIDIDIDDDPDPVVVVVVVVVPPVQVPDDNCNRAPPVDPTGTPDMDIDTAWMAINVRHTPGGD

Nearest PDB structures (foldseek):
  6q1f-assembly1_S  TM=3.546E-01  e=2.306E+00  Human herpesvirus 6 strain Z29
  6q1f-assembly1_5  TM=3.142E-01  e=2.723E+00  Human herpesvirus 6 strain Z29
  6lgn-assembly1_g  TM=2.952E-01  e=5.599E+00  Human alphaherpesvirus 3
  5i2s-assembly1_A  TM=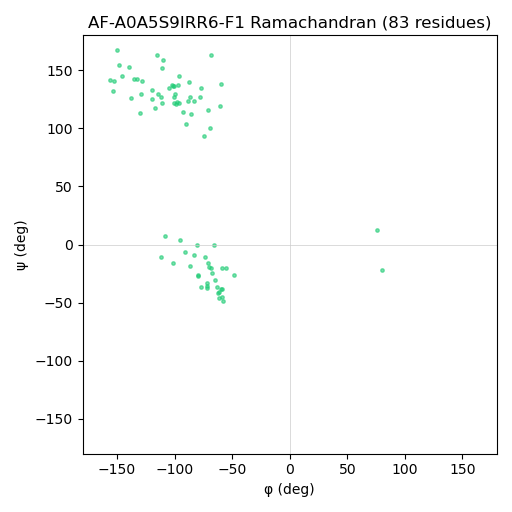2.294E-01  e=8.254E+00  Vesicular stomatitis Indiana virus strain Mudd-Summers

Radius of gyration: 14.61 Å; Cα contacts (8 Å, |Δi|>4): 155; chains: 1; bounding box: 34×21×39 Å

Sequence (85 aa):
MGIFKVTFKLESEYENELLNQSALIERDVDADDLDMVYQILDEGDYTEHIDDSVVIDIDSEEKPIVVNIEYVKIVDSSGTVVYEE

Secondary structure (DSSP, 8-state):
-EEEEEEEEEEEE-SSGGG--EEEEEEEEEESSHHHHHHHHHTSHHHHTS-GGGGS-TTSSPPPSEEEEEEEEEE-TTS-EEEE-